Protein AF-W1YXM0-F1 (afdb_monomer_lite)

InterPro domains:
  IPR021029 DNA polymerase III, tau subunit, domain V [PF12170] (1-95)
  IPR038249 DNA polymerase III, tau subunit, domain V superfamily [G3DSA:3.30.300.150] (1-95)

Radius of gyration: 12.15 Å; chains: 1; bounding box: 28×27×27 Å

pLDDT: mean 84.12, std 6.72, range [55.47, 91.44]

Structure (mmCIF, N/CA/C/O backbone):
data_AF-W1YXM0-F1
#
_entry.id   AF-W1YXM0-F1
#
loop_
_atom_site.group_PDB
_atom_site.id
_atom_site.type_symbol
_atom_site.label_atom_id
_atom_site.label_alt_id
_atom_site.label_comp_id
_atom_site.label_asym_id
_atom_site.label_entity_id
_atom_site.label_seq_id
_atom_site.pdbx_PDB_ins_code
_atom_site.Cartn_x
_atom_site.Cartn_y
_atom_site.Cartn_z
_atom_site.occupancy
_atom_site.B_iso_or_equiv
_atom_site.auth_seq_id
_atom_site.auth_comp_id
_atom_site.auth_asym_id
_atom_site.auth_atom_id
_atom_site.pdbx_PDB_model_num
ATOM 1 N N . THR A 1 1 ? 13.026 12.459 -10.157 1.00 55.47 1 THR A N 1
ATOM 2 C CA . THR A 1 1 ? 13.094 13.145 -8.845 1.00 55.47 1 THR A CA 1
ATOM 3 C C . THR A 1 1 ? 11.793 12.923 -8.093 1.00 55.47 1 THR A C 1
ATOM 5 O O . THR A 1 1 ? 10.767 12.788 -8.753 1.00 55.47 1 THR A O 1
ATOM 8 N N . PRO A 1 2 ? 11.799 12.869 -6.748 1.00 61.03 2 PRO A N 1
ATOM 9 C CA . PRO A 1 2 ? 10.582 12.660 -5.946 1.00 61.03 2 PRO A CA 1
ATOM 10 C C . PRO A 1 2 ? 9.510 13.737 -6.191 1.00 61.03 2 PRO A C 1
ATOM 12 O O . PRO A 1 2 ? 8.320 13.476 -6.053 1.00 61.03 2 PRO A O 1
ATOM 15 N N . GLU A 1 3 ? 9.915 14.928 -6.638 1.00 67.19 3 GLU A N 1
ATOM 16 C CA . GLU A 1 3 ? 9.004 15.998 -7.065 1.00 67.19 3 GLU A CA 1
ATOM 17 C C . GLU A 1 3 ? 8.157 15.630 -8.291 1.00 67.19 3 GLU A C 1
ATOM 19 O O . GLU A 1 3 ? 6.996 16.023 -8.369 1.00 67.19 3 GLU A O 1
ATOM 24 N N . LEU A 1 4 ? 8.702 14.847 -9.229 1.00 71.38 4 LEU A N 1
ATOM 25 C CA . LEU A 1 4 ? 7.955 14.383 -10.398 1.00 71.38 4 LEU A CA 1
ATOM 26 C C . LEU A 1 4 ? 6.937 13.309 -9.994 1.00 71.38 4 LEU A C 1
ATOM 28 O O . LEU A 1 4 ? 5.779 13.396 -10.381 1.00 71.38 4 LEU A O 1
ATOM 32 N N . ALA A 1 5 ? 7.330 12.365 -9.134 1.00 67.81 5 ALA A N 1
ATOM 33 C CA . ALA A 1 5 ? 6.427 11.335 -8.616 1.00 67.81 5 ALA A CA 1
ATOM 34 C C . ALA A 1 5 ? 5.246 11.934 -7.835 1.00 67.81 5 ALA A C 1
ATOM 36 O O . ALA A 1 5 ? 4.130 11.445 -7.942 1.00 67.81 5 ALA A O 1
ATOM 37 N N . ALA A 1 6 ? 5.467 13.022 -7.092 1.00 68.69 6 ALA A N 1
ATOM 38 C CA . ALA A 1 6 ? 4.395 13.732 -6.394 1.00 68.69 6 ALA A CA 1
ATOM 39 C C . ALA A 1 6 ? 3.422 14.453 -7.348 1.00 68.69 6 ALA A C 1
ATOM 41 O O . ALA A 1 6 ? 2.245 14.593 -7.030 1.00 68.69 6 ALA A O 1
ATOM 42 N N . LYS A 1 7 ? 3.890 14.913 -8.514 1.00 74.81 7 LYS A N 1
ATOM 43 C CA . LYS A 1 7 ? 3.012 15.499 -9.537 1.00 74.81 7 LYS A CA 1
ATOM 44 C C . LYS A 1 7 ? 2.168 14.432 -10.223 1.00 74.81 7 LYS A C 1
ATOM 46 O O . LYS A 1 7 ? 0.952 14.583 -10.265 1.00 74.81 7 LYS A O 1
ATOM 51 N N . LEU A 1 8 ? 2.796 13.333 -10.645 1.00 76.50 8 LEU A N 1
ATOM 52 C CA . LEU A 1 8 ? 2.057 12.203 -11.208 1.00 76.50 8 LEU A CA 1
ATOM 53 C C . LEU A 1 8 ? 1.087 11.603 -10.184 1.00 76.50 8 LEU A C 1
ATOM 55 O O . LEU A 1 8 ? 0.029 11.131 -10.569 1.00 76.50 8 LEU A O 1
ATOM 59 N N . ALA A 1 9 ? 1.406 11.656 -8.887 1.00 73.25 9 ALA A N 1
ATOM 60 C CA . ALA A 1 9 ? 0.527 11.166 -7.828 1.00 73.25 9 ALA A CA 1
ATOM 61 C C . ALA A 1 9 ? -0.811 11.910 -7.816 1.00 73.25 9 ALA A C 1
ATOM 63 O O . ALA A 1 9 ? -1.858 11.281 -7.713 1.00 73.25 9 ALA A O 1
ATOM 64 N N . ALA A 1 10 ? -0.778 13.237 -7.964 1.00 76.56 10 ALA A N 1
ATOM 65 C CA . ALA A 1 10 ? -1.985 14.052 -8.051 1.00 76.56 10 ALA A CA 1
ATOM 66 C C . ALA A 1 10 ? -2.824 13.696 -9.289 1.00 76.56 10 ALA A C 1
ATOM 68 O O . ALA A 1 10 ? -4.033 13.528 -9.177 1.00 76.56 10 ALA A O 1
ATOM 69 N N . GLU A 1 11 ? -2.179 13.500 -10.441 1.00 81.44 11 GLU A N 1
ATOM 70 C CA . GLU A 1 11 ? -2.860 13.085 -11.678 1.00 81.44 11 GLU A CA 1
ATOM 71 C C . GLU A 1 11 ? -3.425 11.655 -11.575 1.00 81.44 11 GLU A C 1
ATOM 73 O O . GLU A 1 11 ? -4.503 11.356 -12.090 1.00 81.44 11 GLU A O 1
ATOM 78 N N . ALA A 1 12 ? -2.716 10.765 -10.878 1.00 79.69 12 ALA A N 1
ATOM 79 C CA . ALA A 1 12 ? -3.145 9.398 -10.628 1.00 79.69 12 ALA A CA 1
ATOM 80 C C . ALA A 1 12 ? -4.375 9.345 -9.715 1.00 79.69 12 ALA A C 1
ATOM 82 O O . ALA A 1 12 ? -5.255 8.529 -9.957 1.00 79.69 12 ALA A O 1
ATOM 83 N N . ILE A 1 13 ? -4.481 10.233 -8.719 1.00 80.88 13 ILE A N 1
ATOM 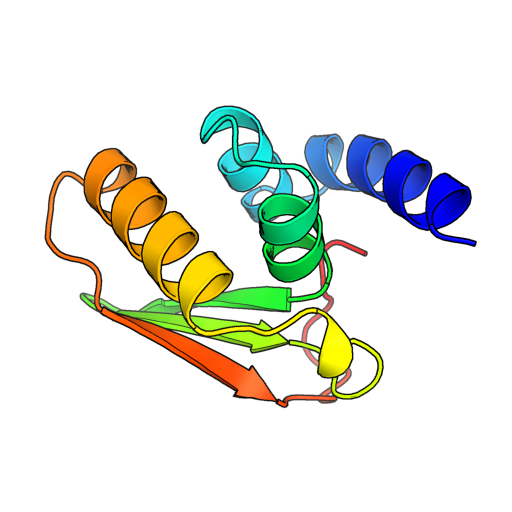84 C CA . ILE A 1 13 ? -5.641 10.323 -7.813 1.00 80.88 13 ILE A CA 1
ATOM 85 C C . ILE A 1 13 ? -6.948 10.570 -8.576 1.00 80.88 13 ILE A C 1
ATOM 87 O O . ILE A 1 13 ? -7.974 9.991 -8.231 1.00 80.88 13 ILE A O 1
ATOM 91 N N . GLU A 1 14 ? -6.926 11.395 -9.623 1.00 80.44 14 GLU A N 1
ATOM 92 C CA . GLU A 1 14 ? -8.122 11.676 -10.429 1.00 80.44 14 GLU A CA 1
ATOM 93 C C . GLU A 1 14 ? -8.487 10.524 -11.376 1.00 80.44 14 GLU A C 1
ATOM 95 O O . GLU A 1 14 ? -9.647 10.360 -11.756 1.00 80.44 14 GLU A O 1
ATOM 100 N N . ARG A 1 15 ? -7.494 9.724 -11.773 1.00 81.19 15 ARG A N 1
ATOM 101 C CA . ARG A 1 15 ? -7.630 8.697 -12.809 1.00 81.19 15 ARG A CA 1
ATOM 102 C C . ARG A 1 15 ? -7.824 7.288 -12.254 1.00 81.19 15 ARG A C 1
ATOM 104 O O . ARG A 1 15 ? -8.423 6.454 -12.932 1.00 81.19 15 ARG A O 1
ATOM 111 N N . ASP A 1 16 ? -7.296 7.018 -11.067 1.00 85.19 16 ASP A N 1
ATOM 112 C CA . ASP A 1 16 ? -7.233 5.693 -10.473 1.00 85.19 16 ASP A CA 1
ATOM 113 C C . ASP A 1 16 ? -7.947 5.654 -9.107 1.00 85.19 16 ASP A C 1
ATOM 115 O O . ASP A 1 16 ? -7.632 6.435 -8.201 1.00 85.19 16 ASP A O 1
ATOM 119 N N . PRO A 1 17 ? -8.914 4.736 -8.920 1.00 84.44 17 PRO A N 1
ATOM 120 C CA . PRO A 1 17 ? -9.685 4.660 -7.686 1.00 84.44 17 PRO A CA 1
ATOM 121 C C . PRO A 1 17 ? -8.831 4.261 -6.479 1.00 84.44 17 PRO A C 1
ATOM 123 O O . PRO A 1 17 ? -9.147 4.667 -5.362 1.00 84.44 17 PRO A O 1
ATOM 126 N N . TRP A 1 18 ? -7.748 3.500 -6.668 1.00 88.12 18 TRP A N 1
ATOM 127 C CA . TRP A 1 18 ? -6.844 3.163 -5.574 1.00 88.12 18 TRP A CA 1
ATOM 128 C C . TRP A 1 18 ? -6.071 4.401 -5.112 1.00 88.12 18 TRP A C 1
ATOM 130 O O . TRP A 1 18 ? -6.036 4.682 -3.914 1.00 88.12 18 TRP A O 1
ATOM 140 N N . ALA A 1 19 ? -5.551 5.209 -6.036 1.00 88.19 19 ALA A N 1
ATOM 141 C CA . ALA A 1 19 ? -4.920 6.479 -5.677 1.00 88.19 19 ALA A CA 1
ATOM 142 C C . ALA A 1 19 ? -5.889 7.432 -4.954 1.00 88.19 19 ALA A C 1
ATOM 144 O O . ALA A 1 19 ? -5.519 8.035 -3.942 1.00 88.19 19 ALA A O 1
ATOM 145 N N . ALA A 1 20 ? -7.151 7.503 -5.391 1.00 86.62 20 ALA A N 1
ATOM 146 C CA . ALA A 1 20 ? -8.186 8.259 -4.688 1.00 86.62 20 ALA A CA 1
ATOM 147 C C . ALA A 1 20 ? -8.404 7.771 -3.246 1.00 86.62 20 ALA A C 1
ATOM 149 O O . ALA A 1 20 ? -8.491 8.589 -2.328 1.00 86.62 20 ALA A O 1
ATOM 150 N N . GLN A 1 21 ? -8.434 6.452 -3.018 1.00 87.00 21 GLN A N 1
ATOM 151 C CA . GLN A 1 21 ? -8.516 5.887 -1.666 1.00 87.00 21 GLN A CA 1
ATOM 152 C C . GLN A 1 21 ? -7.302 6.280 -0.817 1.00 87.00 21 GLN A C 1
ATOM 154 O O . GLN A 1 21 ? -7.467 6.736 0.311 1.00 87.00 21 GLN A O 1
ATOM 159 N N . VAL A 1 22 ? -6.088 6.159 -1.358 1.00 87.75 22 VAL A N 1
ATOM 160 C CA . VAL A 1 22 ? -4.842 6.532 -0.665 1.00 87.75 22 VAL A CA 1
ATOM 161 C C . VAL A 1 22 ? -4.860 8.004 -0.244 1.00 87.75 22 VAL A C 1
ATOM 163 O O . VAL A 1 22 ? -4.474 8.320 0.881 1.00 87.75 22 VAL A O 1
ATOM 166 N N . SER A 1 23 ? -5.363 8.889 -1.108 1.00 85.31 23 SER A N 1
ATOM 167 C CA . SER A 1 23 ? -5.506 10.315 -0.802 1.00 85.31 23 SER A CA 1
ATOM 168 C C . SER A 1 23 ? -6.514 10.574 0.327 1.00 85.31 23 SER A C 1
ATOM 170 O O . SER A 1 23 ? -6.246 11.374 1.224 1.00 85.31 23 SER A O 1
ATOM 172 N N . GLN A 1 24 ? -7.636 9.843 0.359 1.00 85.62 24 GLN A N 1
ATOM 173 C CA . GLN A 1 24 ? -8.629 9.952 1.439 1.00 85.62 24 GLN A CA 1
ATOM 174 C C . GLN A 1 24 ? -8.082 9.500 2.799 1.00 85.62 24 GLN A C 1
ATOM 176 O O . GLN A 1 24 ? -8.430 10.080 3.827 1.00 85.62 24 GLN A O 1
ATOM 181 N N . LEU A 1 25 ? -7.193 8.503 2.811 1.00 82.69 25 LEU A N 1
ATOM 182 C CA . LEU A 1 25 ? -6.572 7.979 4.031 1.00 82.69 25 LEU A CA 1
ATOM 183 C C . LEU A 1 25 ? -5.616 8.977 4.712 1.00 82.69 25 LEU A C 1
ATOM 185 O O . LEU A 1 25 ? -5.170 8.705 5.826 1.00 82.69 25 LEU A O 1
ATOM 189 N N . SER A 1 26 ? -5.302 10.119 4.078 1.00 79.69 26 SER A N 1
ATOM 190 C CA . SER A 1 26 ? -4.421 11.169 4.624 1.00 79.69 26 SER A CA 1
ATOM 191 C C . SER A 1 26 ? -3.102 10.605 5.174 1.00 79.69 26 SER A C 1
ATOM 193 O O . SER A 1 26 ? -2.674 10.898 6.294 1.00 79.69 26 SER A O 1
ATOM 195 N N . LEU A 1 27 ? -2.470 9.733 4.387 1.00 86.00 27 LEU A N 1
ATOM 196 C CA . LEU A 1 27 ? -1.266 9.012 4.780 1.00 86.00 27 LEU A CA 1
ATOM 197 C C . LEU A 1 27 ? -0.025 9.923 4.782 1.00 86.00 27 LEU A C 1
ATOM 199 O O . LEU A 1 27 ? 0.062 10.881 4.015 1.00 86.00 27 LEU A O 1
ATOM 203 N N . PRO A 1 28 ? 1.002 9.615 5.597 1.00 86.88 28 PRO A N 1
ATOM 204 C CA . PRO A 1 28 ? 2.276 10.313 5.505 1.00 86.88 28 PRO A CA 1
ATOM 205 C C . PRO A 1 28 ? 2.897 10.136 4.119 1.00 86.88 28 PRO A C 1
ATOM 207 O O . PRO A 1 28 ? 2.840 9.051 3.546 1.00 86.88 28 PRO A O 1
ATOM 210 N N . LYS A 1 29 ? 3.610 11.158 3.645 1.00 82.94 29 LYS A N 1
ATOM 211 C CA . LYS A 1 29 ? 4.166 11.228 2.283 1.00 82.94 29 LYS A CA 1
ATOM 212 C C . LYS A 1 29 ? 4.965 9.993 1.840 1.00 82.94 29 LYS A C 1
ATOM 214 O O . LYS A 1 29 ? 4.872 9.576 0.694 1.00 82.94 29 LYS A O 1
ATOM 219 N N . LEU A 1 30 ? 5.730 9.378 2.745 1.00 85.25 30 LEU A N 1
ATOM 220 C CA . LEU A 1 30 ? 6.465 8.140 2.452 1.00 85.25 30 LEU A CA 1
ATOM 221 C C . LEU A 1 30 ? 5.524 6.953 2.197 1.00 85.25 30 LEU A C 1
ATOM 223 O O . LEU A 1 30 ? 5.741 6.171 1.281 1.00 85.25 30 LEU A O 1
ATOM 227 N N . VAL A 1 31 ? 4.488 6.824 3.021 1.00 88.69 31 VAL A N 1
ATOM 228 C CA . VAL A 1 31 ? 3.511 5.733 2.965 1.00 88.69 31 VAL A CA 1
ATOM 229 C C . VAL A 1 31 ? 2.612 5.885 1.740 1.00 88.69 31 VAL A C 1
ATOM 231 O O . VAL A 1 31 ? 2.365 4.913 1.036 1.00 88.69 31 VAL A O 1
ATOM 234 N N . GLU A 1 32 ? 2.199 7.117 1.449 1.00 88.12 32 GLU A N 1
ATOM 235 C CA . GLU A 1 32 ? 1.501 7.479 0.215 1.00 88.12 32 GLU A CA 1
ATOM 236 C C . GLU A 1 32 ? 2.325 7.085 -1.018 1.00 88.12 32 GLU A C 1
ATOM 238 O O . GLU A 1 32 ? 1.820 6.407 -1.905 1.00 88.12 32 GLU A O 1
ATOM 243 N N . GLN A 1 33 ? 3.621 7.413 -1.051 1.00 85.94 33 GLN A N 1
ATOM 244 C CA . GLN A 1 33 ? 4.495 7.010 -2.155 1.00 85.94 33 GLN A CA 1
ATOM 245 C C . GLN A 1 33 ? 4.587 5.485 -2.301 1.00 85.94 33 GLN A C 1
ATOM 247 O O . GLN A 1 33 ? 4.532 4.995 -3.425 1.00 85.94 33 GLN A O 1
ATOM 252 N N . VAL A 1 34 ? 4.686 4.721 -1.208 1.00 88.75 34 VAL A N 1
ATOM 253 C CA . VAL A 1 34 ? 4.658 3.247 -1.277 1.00 88.75 34 VAL A CA 1
ATOM 254 C C . VAL A 1 34 ? 3.343 2.758 -1.883 1.00 88.75 34 VAL A C 1
ATOM 256 O O . VAL A 1 34 ? 3.364 1.919 -2.777 1.00 88.75 34 VAL A O 1
ATOM 259 N N . ALA A 1 35 ? 2.213 3.309 -1.441 1.00 89.12 35 ALA A N 1
ATOM 260 C CA . ALA A 1 35 ? 0.895 2.926 -1.930 1.00 89.12 35 ALA A CA 1
ATOM 261 C C . ALA A 1 35 ? 0.680 3.268 -3.410 1.00 89.12 35 ALA A C 1
ATOM 263 O O . ALA A 1 35 ? 0.064 2.487 -4.119 1.00 89.12 35 ALA A O 1
ATOM 264 N N . LEU A 1 36 ? 1.192 4.408 -3.882 1.00 88.38 36 LEU A N 1
ATOM 265 C CA . LEU A 1 36 ? 1.030 4.869 -5.265 1.00 88.38 36 LEU A CA 1
ATOM 266 C C . LEU A 1 36 ? 1.993 4.205 -6.256 1.00 88.38 36 LEU A C 1
ATOM 268 O O . LEU A 1 36 ? 1.676 4.090 -7.435 1.00 88.38 36 LEU A O 1
ATOM 272 N N . ASN A 1 37 ? 3.160 3.756 -5.788 1.00 89.19 37 ASN A N 1
ATOM 273 C CA . ASN A 1 37 ? 4.083 2.938 -6.584 1.00 89.19 37 ASN A CA 1
ATOM 274 C C . ASN A 1 37 ? 3.744 1.435 -6.503 1.00 89.19 37 ASN A C 1
ATOM 276 O O . ASN A 1 37 ? 4.491 0.603 -7.022 1.00 89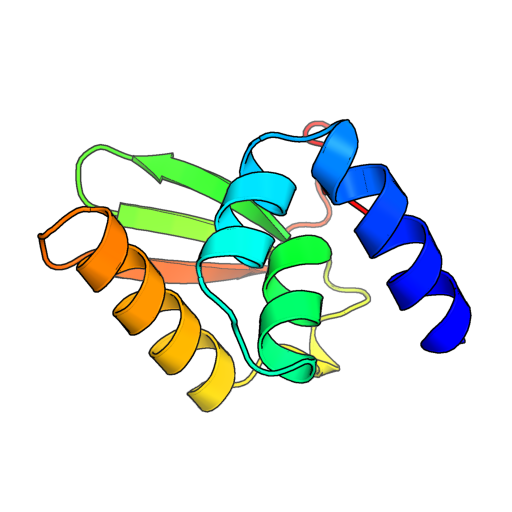.19 37 ASN A O 1
ATOM 280 N N . ALA A 1 38 ? 2.638 1.084 -5.842 1.00 89.75 38 ALA A N 1
ATOM 281 C CA . ALA A 1 38 ? 2.116 -0.268 -5.750 1.00 89.75 38 ALA A CA 1
ATOM 282 C C . ALA A 1 38 ? 0.685 -0.327 -6.286 1.00 89.75 38 ALA A C 1
ATOM 284 O O . ALA A 1 38 ? -0.086 0.622 -6.160 1.00 89.75 38 ALA A O 1
ATOM 285 N N . TRP A 1 39 ? 0.314 -1.449 -6.892 1.00 88.56 39 TRP A N 1
ATOM 286 C CA . TRP A 1 39 ? -1.076 -1.684 -7.261 1.00 88.56 39 TRP A CA 1
ATOM 287 C C . TRP A 1 39 ? -1.759 -2.497 -6.161 1.00 88.56 39 TRP A C 1
ATOM 289 O O . TRP A 1 39 ? -1.137 -3.363 -5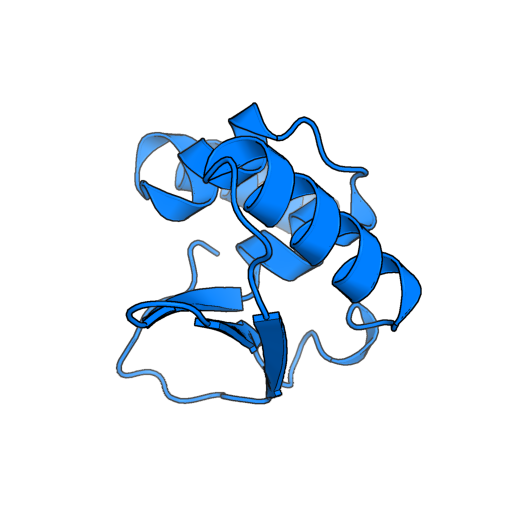.538 1.00 88.56 39 TRP A O 1
ATOM 299 N N . LYS A 1 40 ? -3.025 -2.172 -5.878 1.00 89.62 40 LYS A N 1
ATOM 300 C CA . LYS A 1 40 ? -3.820 -2.861 -4.859 1.00 89.62 40 LYS A CA 1
ATOM 301 C C . LYS A 1 40 ? -4.511 -4.075 -5.452 1.00 89.62 40 LYS A C 1
ATOM 303 O O . LYS A 1 40 ? -5.427 -3.937 -6.257 1.00 89.62 40 LYS A O 1
ATOM 308 N N . GLU A 1 41 ? -4.136 -5.243 -4.964 1.00 88.94 41 GLU A N 1
ATOM 309 C CA . GLU A 1 41 ? -4.921 -6.460 -5.074 1.00 88.94 41 GLU A CA 1
ATOM 310 C C . GLU A 1 41 ? -5.772 -6.601 -3.814 1.00 88.94 41 GLU A C 1
ATOM 312 O O . GLU A 1 41 ? -5.254 -6.736 -2.706 1.00 88.94 41 GLU A O 1
ATOM 317 N N . GLU A 1 42 ? -7.089 -6.527 -3.962 1.00 84.81 42 GLU A N 1
ATOM 318 C CA . GLU A 1 42 ? -8.009 -6.774 -2.857 1.00 84.81 42 GLU A CA 1
ATOM 319 C C . GLU A 1 42 ? -8.584 -8.186 -2.981 1.00 84.81 42 GLU A C 1
ATOM 321 O O . GLU A 1 42 ? -9.173 -8.536 -4.000 1.00 84.81 42 GLU A O 1
ATOM 326 N N . SER A 1 43 ? -8.409 -8.982 -1.931 1.00 84.12 43 SER A N 1
ATOM 327 C CA . SER A 1 43 ? -9.079 -10.267 -1.710 1.00 84.12 43 SER A CA 1
ATOM 328 C C . SER A 1 43 ? -10.097 -10.126 -0.570 1.00 84.12 43 SER A C 1
ATOM 330 O O . SER A 1 43 ? -10.111 -9.104 0.122 1.00 84.12 43 SER A O 1
ATOM 332 N N . ASP A 1 44 ? -10.935 -11.142 -0.337 1.00 78.50 44 ASP A N 1
ATOM 333 C CA . ASP A 1 44 ? -12.048 -11.095 0.629 1.00 78.50 44 ASP A CA 1
ATOM 334 C C . ASP A 1 44 ? -11.691 -10.442 1.978 1.00 78.50 44 ASP A C 1
ATOM 336 O O . ASP A 1 44 ? -12.384 -9.520 2.416 1.00 78.50 44 ASP A O 1
ATOM 340 N N . ASN A 1 45 ? -10.574 -10.846 2.600 1.00 81.31 45 ASN A N 1
ATOM 341 C CA . ASN A 1 45 ? -10.117 -10.294 3.885 1.00 81.31 45 ASN A CA 1
ATOM 342 C C . ASN A 1 45 ? -8.629 -9.888 3.918 1.00 81.31 45 ASN A C 1
ATOM 344 O O . ASN A 1 45 ? -8.070 -9.614 4.980 1.00 81.31 45 ASN A O 1
ATOM 348 N N . ALA A 1 46 ? -7.978 -9.845 2.758 1.00 87.69 46 ALA A N 1
ATOM 349 C CA . ALA A 1 46 ? -6.559 -9.532 2.636 1.00 87.69 46 ALA A CA 1
ATOM 350 C C . ALA A 1 46 ? -6.333 -8.530 1.507 1.00 87.69 46 ALA A C 1
ATOM 352 O O . ALA A 1 46 ? -7.045 -8.533 0.504 1.00 87.69 46 ALA A O 1
ATOM 353 N N . VAL A 1 47 ? -5.335 -7.669 1.672 1.00 90.38 47 VAL A N 1
ATOM 354 C CA . VAL A 1 47 ? -4.897 -6.737 0.635 1.00 90.38 47 VAL A CA 1
ATOM 355 C C . VAL A 1 47 ? -3.432 -7.012 0.335 1.00 90.38 47 VAL A C 1
ATOM 357 O O . VAL A 1 47 ? -2.581 -6.934 1.220 1.00 90.38 47 VAL A O 1
ATOM 360 N N . CYS A 1 48 ? -3.129 -7.302 -0.923 1.00 91.44 48 CYS A N 1
ATOM 361 C CA . CYS A 1 48 ? -1.766 -7.442 -1.409 1.00 91.44 48 CYS A CA 1
ATOM 362 C C . CYS A 1 48 ? -1.403 -6.196 -2.216 1.00 91.44 48 CYS A C 1
ATOM 364 O O . CYS A 1 48 ? -2.010 -5.890 -3.238 1.00 91.44 48 CYS A O 1
ATOM 366 N N . LEU A 1 49 ? -0.419 -5.443 -1.734 1.00 91.25 49 LEU A N 1
ATOM 367 C CA . LEU A 1 49 ? 0.182 -4.348 -2.476 1.00 91.25 49 LEU A CA 1
ATOM 368 C C . LEU A 1 49 ? 1.395 -4.867 -3.220 1.00 91.25 49 LEU A C 1
ATOM 370 O O . LEU A 1 49 ? 2.388 -5.288 -2.631 1.00 91.25 49 LEU A O 1
ATOM 374 N N . HIS A 1 50 ? 1.304 -4.792 -4.529 1.00 91.12 50 HIS A N 1
ATOM 375 C CA . HIS A 1 50 ? 2.337 -5.237 -5.439 1.00 91.12 50 HIS A CA 1
ATOM 376 C C . HIS A 1 50 ? 3.193 -4.036 -5.819 1.00 91.12 50 HIS A C 1
ATOM 378 O O . HIS A 1 50 ? 2.848 -3.251 -6.704 1.00 91.12 50 HIS A O 1
ATOM 384 N N . LEU A 1 51 ? 4.268 -3.839 -5.060 1.00 90.25 51 LEU A N 1
ATOM 385 C CA . LEU A 1 51 ? 5.203 -2.733 -5.222 1.00 90.25 51 LEU A CA 1
ATOM 386 C C . LEU A 1 51 ? 6.231 -3.083 -6.296 1.00 90.25 51 LEU A C 1
ATOM 388 O O . LEU A 1 51 ? 6.809 -4.169 -6.279 1.00 90.25 51 LEU A O 1
ATOM 392 N N . ARG A 1 52 ? 6.539 -2.135 -7.181 1.00 88.19 52 ARG A N 1
ATOM 393 C CA . ARG A 1 52 ? 7.646 -2.309 -8.131 1.00 88.19 52 ARG A CA 1
ATOM 394 C C . ARG A 1 52 ? 8.969 -2.465 -7.394 1.00 88.19 52 ARG A C 1
ATOM 396 O O . ARG A 1 52 ? 9.285 -1.672 -6.500 1.00 88.19 52 ARG A O 1
ATOM 403 N N . SER A 1 53 ? 9.806 -3.408 -7.823 1.00 84.75 53 SER A N 1
ATOM 404 C CA . SER A 1 53 ? 11.116 -3.647 -7.197 1.00 84.75 53 SER A CA 1
ATOM 405 C C . SER A 1 53 ? 12.010 -2.401 -7.256 1.00 84.75 53 SER A C 1
ATOM 407 O O . SER A 1 53 ? 12.759 -2.095 -6.326 1.00 84.75 53 SER A O 1
ATOM 409 N N . SER A 1 54 ? 11.823 -1.575 -8.289 1.00 83.12 54 SER A N 1
ATOM 410 C CA . SER A 1 54 ? 12.475 -0.265 -8.438 1.00 83.12 54 SER A CA 1
ATOM 411 C C . SER A 1 54 ? 12.257 0.679 -7.238 1.00 83.12 54 SER A C 1
ATOM 413 O O . SER A 1 54 ? 13.113 1.515 -6.937 1.00 83.12 54 SER A O 1
ATOM 415 N N . GLN A 1 55 ? 11.139 0.544 -6.517 1.00 84.06 55 GLN A N 1
ATOM 416 C CA . GLN A 1 55 ? 10.798 1.336 -5.332 1.00 84.06 55 GLN A CA 1
ATOM 417 C C . GLN A 1 55 ? 10.866 0.539 -4.023 1.00 84.06 55 GLN A C 1
ATOM 419 O O . GLN A 1 55 ? 10.457 1.049 -2.980 1.00 84.06 55 GLN A O 1
ATOM 424 N N . ARG A 1 56 ? 11.460 -0.664 -4.021 1.00 85.06 56 ARG A N 1
ATOM 425 C CA . ARG A 1 56 ? 11.646 -1.503 -2.820 1.00 85.06 56 ARG A CA 1
ATOM 426 C C . ARG A 1 56 ? 12.227 -0.735 -1.629 1.00 85.06 56 ARG A C 1
ATOM 428 O O . ARG A 1 56 ? 11.846 -0.982 -0.494 1.00 85.06 56 ARG A O 1
ATOM 435 N N . HIS A 1 57 ? 13.124 0.218 -1.874 1.00 83.88 57 HIS A N 1
ATOM 436 C CA . HIS A 1 57 ? 13.744 1.043 -0.833 1.00 83.88 57 HIS A CA 1
ATOM 437 C C . HIS A 1 57 ? 12.753 1.933 -0.057 1.00 83.88 57 HIS A C 1
ATOM 439 O O . HIS A 1 57 ? 13.057 2.352 1.057 1.00 83.88 57 HIS A O 1
ATOM 445 N N . LEU A 1 58 ? 11.577 2.225 -0.624 1.00 82.44 58 LEU A N 1
ATOM 446 C CA . LEU A 1 58 ? 10.495 2.932 0.064 1.00 82.44 58 LEU A CA 1
ATOM 447 C C . LEU A 1 58 ? 9.714 1.994 0.993 1.00 82.44 58 LEU A C 1
ATOM 449 O O . LEU A 1 58 ? 9.171 2.445 2.006 1.00 82.44 58 LEU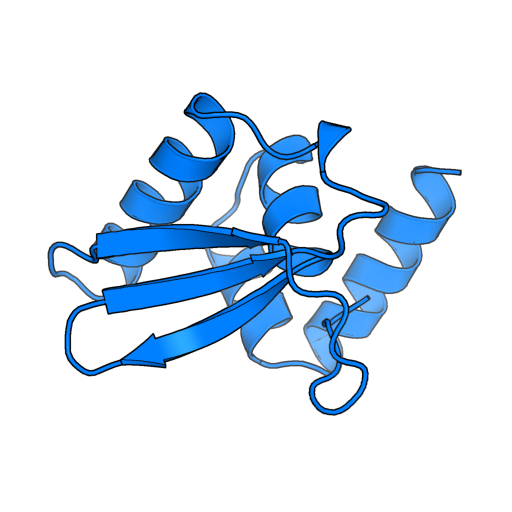 A O 1
ATOM 453 N N . ASN A 1 59 ? 9.687 0.693 0.678 1.00 85.31 59 ASN A N 1
ATOM 454 C CA . ASN A 1 59 ? 9.019 -0.305 1.498 1.00 85.31 59 ASN A CA 1
ATOM 455 C C . ASN A 1 59 ? 9.758 -0.492 2.820 1.00 85.31 59 ASN A C 1
ATOM 457 O O . ASN A 1 59 ? 10.907 -0.928 2.875 1.00 85.31 59 ASN A O 1
ATOM 461 N N . ASN A 1 60 ? 9.066 -0.193 3.909 1.00 87.06 60 ASN A N 1
ATOM 462 C CA . ASN A 1 60 ? 9.537 -0.480 5.247 1.00 87.06 60 ASN A CA 1
ATOM 463 C C . ASN A 1 60 ? 8.360 -0.922 6.112 1.00 87.06 60 ASN A C 1
ATOM 465 O O . ASN A 1 60 ? 7.205 -0.566 5.867 1.00 87.06 60 ASN A O 1
ATOM 469 N N . ARG A 1 61 ? 8.670 -1.665 7.175 1.00 86.56 61 ARG A N 1
ATOM 470 C CA . ARG A 1 61 ? 7.657 -2.249 8.060 1.00 86.56 61 ARG A CA 1
ATOM 471 C C . ARG A 1 61 ? 6.736 -1.198 8.695 1.00 86.56 61 ARG A C 1
ATOM 473 O O . ARG A 1 61 ? 5.561 -1.477 8.899 1.00 86.56 61 ARG A O 1
ATOM 480 N N . GLY A 1 62 ? 7.240 0.009 8.964 1.00 87.56 62 GLY A N 1
ATOM 481 C CA . GLY A 1 62 ? 6.437 1.112 9.502 1.00 87.56 62 GLY A CA 1
ATOM 482 C C . GLY A 1 62 ? 5.432 1.674 8.492 1.00 87.56 62 GLY A C 1
ATOM 483 O O . GLY A 1 62 ? 4.299 1.978 8.859 1.00 87.56 62 GLY A O 1
ATOM 484 N N . ALA A 1 63 ? 5.814 1.771 7.216 1.00 87.69 63 ALA A N 1
ATOM 485 C CA . ALA A 1 63 ? 4.910 2.170 6.141 1.00 87.69 63 ALA A CA 1
ATOM 486 C C . ALA A 1 63 ? 3.826 1.116 5.896 1.00 87.69 63 ALA A C 1
ATOM 488 O O . ALA A 1 63 ? 2.654 1.472 5.802 1.00 87.69 63 ALA A O 1
ATOM 489 N N . GLN A 1 64 ? 4.202 -0.167 5.886 1.00 88.88 64 GLN A N 1
ATOM 490 C CA . GLN A 1 64 ? 3.249 -1.272 5.788 1.00 88.88 64 GLN A CA 1
ATOM 491 C C . GLN A 1 64 ? 2.237 -1.244 6.939 1.00 88.88 64 GLN A C 1
ATOM 493 O O . GLN A 1 64 ? 1.039 -1.300 6.694 1.00 88.88 64 GLN A O 1
ATOM 498 N N . GLN A 1 65 ? 2.688 -1.101 8.190 1.00 89.62 65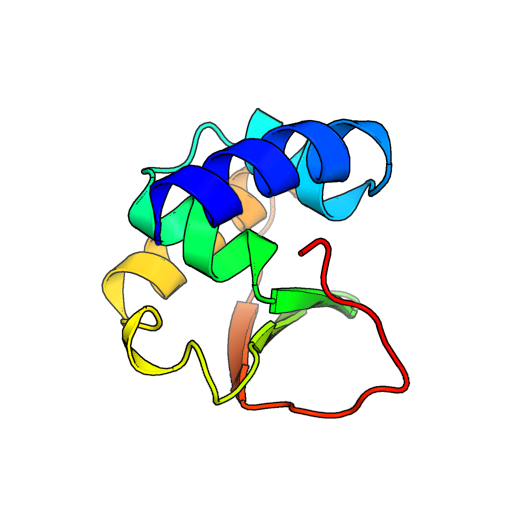 GLN A N 1
ATOM 499 C CA . GLN A 1 65 ? 1.783 -1.045 9.344 1.00 89.62 65 GLN A CA 1
ATOM 500 C C . GLN A 1 65 ? 0.798 0.124 9.259 1.00 89.62 65 GLN A C 1
ATOM 502 O O . GLN A 1 65 ? -0.395 -0.074 9.465 1.00 89.62 65 GLN A O 1
ATOM 507 N N . LYS A 1 66 ? 1.270 1.322 8.894 1.00 90.12 66 LYS A N 1
ATOM 508 C CA . LYS A 1 66 ? 0.394 2.492 8.729 1.00 90.12 66 LYS A CA 1
ATOM 509 C C . LYS A 1 66 ? -0.628 2.314 7.613 1.00 90.12 66 LYS A C 1
ATOM 511 O O . LYS A 1 66 ? -1.780 2.690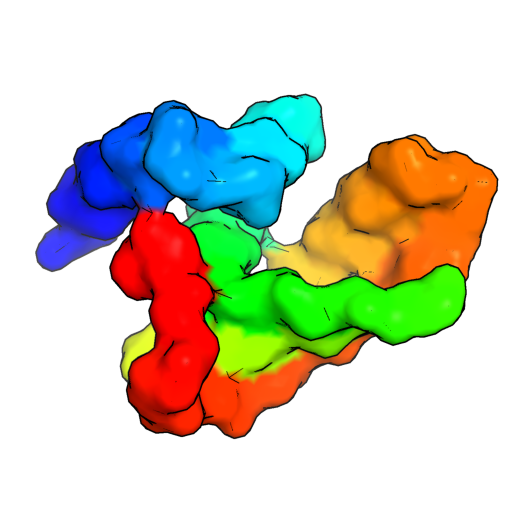 7.794 1.00 90.12 66 LYS A O 1
ATOM 516 N N . LEU A 1 67 ? -0.230 1.741 6.476 1.00 89.69 67 LEU A N 1
ATOM 517 C CA . LEU A 1 67 ? -1.173 1.418 5.403 1.00 89.69 67 LEU A CA 1
ATOM 518 C C . LEU A 1 67 ? -2.206 0.391 5.859 1.00 89.69 67 LEU A C 1
ATOM 520 O O . LEU A 1 67 ? -3.385 0.566 5.576 1.00 89.69 67 LEU A O 1
ATOM 524 N N . ALA A 1 68 ? -1.778 -0.651 6.573 1.00 90.31 68 ALA A N 1
ATOM 525 C CA . ALA A 1 68 ? -2.667 -1.696 7.066 1.00 90.31 68 ALA A CA 1
ATOM 526 C C . ALA A 1 68 ? -3.705 -1.130 8.042 1.00 90.31 68 ALA A C 1
ATOM 528 O O . ALA A 1 68 ? -4.890 -1.434 7.931 1.00 90.31 68 ALA A O 1
ATOM 529 N N . GLU A 1 69 ? -3.272 -0.270 8.965 1.00 90.31 69 GLU A N 1
ATOM 530 C CA . GLU A 1 69 ? -4.138 0.409 9.930 1.00 90.31 69 GLU A CA 1
ATOM 531 C C . GLU A 1 69 ? -5.132 1.346 9.233 1.00 90.31 69 GLU A C 1
ATOM 533 O O . GLU A 1 69 ? -6.332 1.303 9.513 1.00 90.31 69 GLU A O 1
ATOM 538 N N . ALA A 1 70 ? -4.661 2.133 8.264 1.00 89.56 70 ALA A N 1
ATOM 539 C CA . ALA A 1 70 ? -5.502 3.032 7.483 1.00 89.56 70 ALA A CA 1
ATOM 540 C C . ALA A 1 70 ? -6.543 2.265 6.647 1.00 89.56 70 ALA A C 1
ATOM 542 O O . ALA A 1 70 ? -7.726 2.600 6.667 1.00 89.56 70 ALA A O 1
ATOM 543 N N . LEU A 1 71 ? -6.130 1.186 5.975 1.00 88.69 71 LEU A N 1
ATOM 544 C CA . LEU A 1 71 ? -7.022 0.301 5.220 1.00 88.69 71 LEU A CA 1
ATOM 545 C C . LEU A 1 71 ? -8.029 -0.411 6.122 1.00 88.69 71 LEU A C 1
ATOM 547 O O . LEU A 1 71 ? -9.201 -0.504 5.768 1.00 88.69 71 LEU A O 1
ATOM 551 N N . SER A 1 72 ? -7.593 -0.878 7.292 1.00 89.94 72 SER A N 1
ATOM 552 C CA . SER A 1 72 ? -8.478 -1.517 8.269 1.00 89.94 72 SER A CA 1
ATOM 553 C C . SER A 1 72 ? -9.520 -0.536 8.798 1.00 89.94 72 SER A C 1
ATOM 555 O O . SER A 1 72 ? -10.692 -0.882 8.929 1.00 89.94 72 SER A O 1
ATOM 557 N N . THR A 1 73 ? -9.111 0.712 9.038 1.00 88.88 73 THR A N 1
ATOM 558 C CA . THR A 1 73 ? -10.014 1.801 9.433 1.00 88.88 73 THR A CA 1
ATOM 559 C C . THR A 1 73 ? -11.027 2.102 8.329 1.00 88.88 73 THR A C 1
ATOM 561 O O . THR A 1 73 ? -12.211 2.249 8.614 1.00 88.88 73 THR A O 1
ATOM 564 N N . LEU A 1 74 ? -10.589 2.128 7.066 1.00 86.00 74 LEU A N 1
ATOM 565 C CA . LEU A 1 74 ? -11.455 2.368 5.909 1.00 86.00 74 LEU A CA 1
ATOM 566 C C . LEU A 1 74 ? -12.457 1.231 5.663 1.00 86.00 74 LEU A C 1
ATOM 568 O O . LEU A 1 74 ? -13.621 1.507 5.387 1.00 86.00 74 LEU A O 1
ATOM 572 N N . LYS A 1 75 ? -12.029 -0.037 5.764 1.00 84.75 75 LYS A N 1
ATOM 573 C CA . LYS A 1 75 ? -12.928 -1.201 5.628 1.00 84.75 75 LYS A CA 1
ATOM 574 C C . LYS A 1 75 ? -13.782 -1.454 6.875 1.00 84.75 75 LYS A C 1
ATOM 576 O O . LYS A 1 75 ? -14.764 -2.184 6.783 1.00 84.75 75 LYS A O 1
ATOM 581 N N . GLY A 1 76 ? -13.419 -0.894 8.030 1.00 86.00 76 GLY A N 1
ATOM 582 C CA . GLY A 1 76 ? -14.071 -1.175 9.312 1.00 86.00 76 GLY A CA 1
ATOM 583 C C . GLY A 1 76 ? -13.825 -2.600 9.825 1.00 86.00 76 GLY A C 1
ATOM 584 O O . GLY A 1 76 ? -14.613 -3.122 10.609 1.00 86.00 76 GLY A O 1
ATOM 585 N N . SER A 1 77 ? -12.774 -3.271 9.352 1.00 86.94 77 SER A N 1
ATOM 586 C CA . SER A 1 77 ? -12.403 -4.647 9.714 1.00 86.94 77 SER A CA 1
ATOM 587 C C . SER A 1 77 ? -10.895 -4.828 9.584 1.00 86.94 77 SER A C 1
ATOM 589 O O . SER A 1 77 ? -10.251 -4.094 8.838 1.00 86.94 77 SER A O 1
ATOM 591 N N . THR A 1 78 ? -10.313 -5.787 10.306 1.00 86.56 78 THR A N 1
ATOM 592 C CA . THR A 1 78 ? -8.869 -6.053 10.238 1.00 86.56 78 THR A CA 1
ATOM 593 C C . THR A 1 78 ? -8.491 -6.563 8.850 1.00 86.56 78 THR A C 1
ATOM 595 O O . THR A 1 78 ? -8.847 -7.680 8.478 1.00 86.56 78 THR A O 1
ATOM 598 N N . VAL A 1 79 ? -7.766 -5.734 8.099 1.00 88.88 79 VAL A N 1
ATOM 599 C CA . VAL A 1 79 ? -7.239 -6.064 6.775 1.00 88.88 79 VAL A CA 1
ATOM 600 C C . VAL A 1 79 ? -5.813 -6.574 6.922 1.00 88.88 79 VAL A C 1
ATOM 602 O O . VAL A 1 79 ? -4.938 -5.866 7.425 1.00 88.88 79 VAL A O 1
ATOM 605 N N . GLU A 1 80 ? -5.555 -7.784 6.432 1.00 89.56 80 GLU A N 1
ATOM 606 C CA . GLU A 1 80 ? -4.191 -8.297 6.337 1.00 89.56 80 GLU A CA 1
ATOM 607 C C . GLU A 1 80 ? -3.490 -7.698 5.119 1.00 89.56 80 GLU A C 1
ATOM 609 O O . GLU A 1 80 ? -3.714 -8.115 3.984 1.00 89.56 80 GLU A O 1
ATOM 614 N N . LEU A 1 81 ? -2.653 -6.687 5.360 1.00 90.50 81 LEU A N 1
ATOM 615 C CA . LEU A 1 81 ? -1.859 -6.055 4.315 1.00 90.50 81 LEU A CA 1
ATOM 616 C C . LEU A 1 81 ? -0.512 -6.753 4.133 1.00 90.50 81 LEU A C 1
ATOM 618 O O . LEU A 1 81 ? 0.341 -6.724 5.029 1.00 90.50 81 LEU A O 1
ATOM 622 N N . THR A 1 82 ? -0.268 -7.242 2.925 1.00 90.12 82 THR A N 1
ATOM 623 C CA . THR A 1 82 ? 1.036 -7.760 2.504 1.00 90.12 82 THR A CA 1
ATOM 624 C C . THR A 1 82 ? 1.593 -6.883 1.394 1.00 90.12 82 THR A C 1
ATOM 626 O O . THR A 1 82 ? 0.865 -6.523 0.478 1.00 90.12 82 THR A O 1
ATOM 629 N N . ILE A 1 83 ? 2.875 -6.522 1.469 1.00 89.62 83 ILE A N 1
ATOM 630 C CA . ILE A 1 83 ? 3.565 -5.835 0.372 1.00 89.62 83 ILE A CA 1
ATOM 631 C C . ILE A 1 83 ? 4.512 -6.837 -0.276 1.00 89.62 83 ILE A C 1
ATOM 633 O O . ILE A 1 83 ? 5.437 -7.316 0.382 1.00 89.62 83 ILE A O 1
ATOM 637 N N . VAL A 1 84 ? 4.273 -7.151 -1.544 1.00 89.38 84 VAL A N 1
ATOM 638 C CA . VAL A 1 84 ? 5.107 -8.044 -2.350 1.00 89.38 84 VAL A CA 1
ATOM 639 C C . VAL A 1 84 ? 5.797 -7.252 -3.451 1.00 89.38 84 VAL A C 1
ATOM 641 O O . VAL A 1 84 ? 5.294 -6.228 -3.909 1.00 89.38 84 VAL A O 1
ATOM 644 N N . GLU A 1 85 ? 6.987 -7.699 -3.834 1.00 88.94 85 GLU A N 1
ATOM 645 C CA . GLU A 1 85 ? 7.726 -7.117 -4.950 1.00 88.94 85 GLU A CA 1
ATOM 646 C C . GLU A 1 85 ? 7.221 -7.755 -6.245 1.00 88.94 85 GLU A C 1
ATOM 648 O O . GLU A 1 85 ? 7.406 -8.954 -6.448 1.00 88.94 85 GLU A O 1
ATOM 653 N N . ASP A 1 86 ? 6.575 -6.966 -7.100 1.00 85.31 86 ASP A N 1
ATOM 654 C CA . ASP A 1 86 ? 5.996 -7.441 -8.353 1.00 85.31 86 ASP A CA 1
ATOM 655 C C . ASP A 1 86 ? 6.197 -6.404 -9.468 1.00 85.31 86 ASP A C 1
ATOM 657 O O . ASP A 1 86 ? 5.628 -5.305 -9.489 1.00 85.31 86 ASP A O 1
ATOM 661 N N . ASP A 1 87 ? 7.054 -6.770 -10.419 1.00 82.25 87 ASP A N 1
ATOM 662 C CA . ASP A 1 87 ? 7.334 -5.990 -11.626 1.00 82.25 87 ASP A CA 1
ATOM 663 C C . ASP A 1 87 ? 6.489 -6.462 -12.816 1.00 82.25 87 ASP A C 1
ATOM 665 O O . ASP A 1 87 ? 6.842 -6.202 -13.968 1.00 82.25 87 ASP A O 1
ATOM 669 N N . ASN A 1 88 ? 5.378 -7.165 -12.568 1.00 81.25 88 ASN A N 1
ATOM 670 C CA . ASN A 1 88 ? 4.511 -7.619 -13.640 1.00 81.25 88 ASN A CA 1
ATOM 671 C C . ASN A 1 88 ? 3.881 -6.401 -14.344 1.00 81.25 88 ASN A C 1
ATOM 673 O O . ASN A 1 88 ? 3.126 -5.643 -13.722 1.00 81.25 88 ASN A O 1
ATOM 677 N N . PRO A 1 89 ? 4.145 -6.192 -15.649 1.00 74.75 89 PRO A N 1
ATOM 678 C CA . PRO A 1 89 ? 3.594 -5.055 -16.379 1.00 74.75 89 PRO A CA 1
ATOM 679 C C . PRO A 1 89 ? 2.110 -5.235 -16.734 1.00 74.75 89 PRO A C 1
ATOM 681 O O . PRO A 1 89 ? 1.504 -4.302 -17.264 1.00 74.75 89 PRO A O 1
ATOM 684 N N . ALA A 1 90 ? 1.524 -6.414 -16.484 1.00 78.19 90 ALA A N 1
ATOM 685 C CA . ALA A 1 90 ? 0.126 -6.705 -16.797 1.00 78.19 90 ALA A CA 1
ATOM 686 C C . ALA A 1 90 ? -0.853 -5.807 -16.024 1.00 78.19 90 ALA A C 1
ATOM 688 O O . ALA A 1 90 ? -1.893 -5.433 -16.566 1.00 78.19 90 ALA A O 1
ATOM 689 N N . VAL A 1 91 ? -0.504 -5.426 -14.791 1.00 76.56 91 VAL A N 1
ATOM 690 C CA . VAL A 1 91 ? -1.302 -4.520 -13.958 1.00 76.56 91 VAL A CA 1
ATOM 691 C C . VAL A 1 91 ? -0.520 -3.237 -13.738 1.00 76.56 91 VAL A C 1
ATOM 693 O O . VAL A 1 91 ? 0.645 -3.259 -13.338 1.00 76.56 91 VAL A O 1
ATOM 696 N N . ARG A 1 92 ? -1.148 -2.098 -14.036 1.00 77.19 92 ARG A N 1
ATOM 697 C CA . ARG A 1 92 ? -0.518 -0.786 -13.885 1.00 77.19 92 ARG A CA 1
ATOM 698 C C . ARG A 1 92 ? -0.653 -0.312 -12.447 1.00 77.19 92 ARG A C 1
ATOM 700 O O . ARG A 1 92 ? -1.735 -0.353 -11.872 1.00 77.19 92 ARG A O 1
ATOM 707 N N . THR A 1 93 ? 0.463 0.143 -11.900 1.00 81.12 93 THR A N 1
ATOM 708 C CA . THR A 1 93 ? 0.483 0.981 -10.709 1.00 81.12 93 THR A CA 1
ATOM 709 C C . THR A 1 93 ? -0.174 2.323 -11.035 1.00 81.12 93 THR A C 1
ATOM 711 O O . THR A 1 93 ? -0.203 2.716 -12.206 1.00 81.12 93 THR A O 1
ATOM 714 N N . PRO A 1 94 ? -0.718 3.028 -10.032 1.00 76.75 94 PRO A N 1
ATOM 715 C CA . PRO A 1 94 ? -1.237 4.376 -10.236 1.00 76.75 94 PRO A CA 1
ATOM 716 C C . PRO A 1 94 ? -0.198 5.336 -10.836 1.00 76.75 94 PRO A C 1
ATOM 718 O O . PRO A 1 94 ? -0.559 6.210 -11.624 1.00 76.75 94 PRO A O 1
ATOM 721 N N . LEU A 1 95 ? 1.077 5.151 -10.471 1.00 74.81 95 LEU A N 1
ATOM 722 C CA . LEU A 1 95 ? 2.251 5.846 -11.015 1.00 74.81 95 LEU A CA 1
ATOM 723 C C . LEU A 1 95 ? 2.976 5.053 -12.104 1.00 74.81 95 LEU A C 1
ATOM 725 O O . LEU A 1 95 ? 3.020 3.804 -11.997 1.00 74.81 95 LEU A O 1
#

Secondary structure (DSSP, 8-state):
-HHHHHHHHHHHHHH-HHHHHHHHTT--HHHHHHHHTEEEEE-SSEEEEEE-GGGGGG--HHHHHHHHHHHHHHHTS--EEEEEE---TTS----

Sequence (95 aa):
TPELAAKLAAEAIERDPWAAQVSQLSLPKLVEQVALNAWKEESDNAVCLHLRSSQRHLNNRGAQQKLAEALSTLKGSTVELTIVEDDNPAVRTPL

Foldseek 3Di:
DVVVVVVLLVVLCVVPVQSVLLVVLVDPPLLSSQSQQWDWDDDPQEIETAHAPVCVVSDDPVSQVSVQVSVCVVVVHRYHYHYHHDPPPPDDRSD

Organism: NCBI:txid408170